Protein AF-A0A943UXT3-F1 (afdb_monomer_lite)

Radius of gyration: 17.66 Å; chains: 1; bounding box: 43×31×55 Å

Structure (mmCIF, N/CA/C/O backbone):
data_AF-A0A943UXT3-F1
#
_entry.id   AF-A0A943UXT3-F1
#
loop_
_atom_site.group_PDB
_atom_site.id
_atom_site.type_symbol
_atom_site.label_atom_id
_atom_site.label_alt_id
_atom_site.label_comp_id
_atom_site.label_asym_id
_atom_site.label_entity_id
_atom_site.label_seq_id
_atom_site.pdbx_PDB_ins_code
_atom_site.Cartn_x
_atom_site.Cartn_y
_atom_site.Cartn_z
_atom_site.occupancy
_atom_site.B_iso_or_equiv
_atom_site.auth_seq_id
_atom_site.auth_comp_id
_atom_site.auth_asym_id
_atom_site.auth_atom_id
_atom_site.pdbx_PDB_model_num
ATOM 1 N N . MET A 1 1 ? 16.304 -12.480 21.869 1.00 49.06 1 MET A N 1
ATOM 2 C CA . MET A 1 1 ? 14.881 -12.102 21.754 1.00 49.06 1 MET A CA 1
ATOM 3 C C . MET A 1 1 ? 14.113 -12.980 22.722 1.00 49.06 1 MET A C 1
ATOM 5 O O . MET A 1 1 ? 14.214 -14.197 22.604 1.00 49.06 1 MET A O 1
ATOM 9 N N . GLU A 1 2 ? 13.481 -12.382 23.731 1.00 49.03 2 GLU A N 1
ATOM 10 C CA . GLU A 1 2 ? 12.631 -13.093 24.695 1.00 49.03 2 GLU A CA 1
ATOM 11 C C . GLU A 1 2 ? 11.504 -13.824 23.959 1.00 49.03 2 GLU A C 1
ATOM 13 O O . GLU A 1 2 ? 10.937 -13.305 22.998 1.00 49.03 2 GLU A O 1
ATOM 18 N N . LYS A 1 3 ? 11.231 -15.064 24.369 1.00 63.72 3 LYS A N 1
ATOM 19 C CA . LYS A 1 3 ? 10.402 -16.022 23.624 1.00 63.72 3 LYS A CA 1
ATOM 20 C C . LYS A 1 3 ? 8.887 -15.829 23.797 1.00 63.72 3 LYS A C 1
ATOM 22 O O . LYS A 1 3 ? 8.143 -16.609 23.217 1.00 63.72 3 LYS A O 1
ATOM 27 N N . ASP A 1 4 ? 8.443 -14.770 24.479 1.00 80.88 4 ASP A N 1
ATOM 28 C CA . ASP A 1 4 ? 7.033 -14.573 24.860 1.00 80.88 4 ASP A CA 1
ATOM 29 C C . ASP A 1 4 ? 6.454 -13.198 24.468 1.00 80.88 4 ASP A C 1
ATOM 31 O O . ASP A 1 4 ? 5.534 -12.688 25.107 1.00 80.88 4 ASP A O 1
ATOM 35 N N . VAL A 1 5 ? 6.957 -12.566 23.402 1.00 86.94 5 VAL A N 1
ATOM 36 C CA . VAL A 1 5 ? 6.321 -11.351 22.863 1.00 86.94 5 VAL A CA 1
ATOM 37 C C . VAL A 1 5 ? 5.221 -11.743 21.879 1.00 86.94 5 VAL A C 1
ATOM 39 O O . VAL A 1 5 ? 5.489 -12.135 20.743 1.00 86.94 5 VAL A O 1
ATOM 42 N N . VAL A 1 6 ? 3.965 -11.613 22.308 1.00 88.50 6 VAL A N 1
ATOM 43 C CA . VAL A 1 6 ? 2.799 -11.761 21.429 1.00 88.50 6 VAL A CA 1
ATOM 44 C C . VAL A 1 6 ? 2.489 -10.437 20.737 1.00 88.50 6 VAL A C 1
ATOM 46 O O . VAL A 1 6 ? 2.411 -9.384 21.368 1.00 88.50 6 VAL A O 1
ATOM 49 N N . VAL A 1 7 ? 2.297 -10.484 19.421 1.00 90.00 7 VAL A N 1
ATOM 50 C CA . VAL A 1 7 ? 1.926 -9.321 18.607 1.00 90.00 7 VAL A CA 1
ATOM 51 C C . VAL A 1 7 ? 0.608 -9.570 17.890 1.00 90.00 7 VAL A C 1
ATOM 53 O O . VAL A 1 7 ? 0.296 -10.689 17.480 1.00 90.00 7 VAL A O 1
ATOM 56 N N . VAL A 1 8 ? -0.180 -8.508 17.732 1.00 92.81 8 VAL A N 1
ATOM 57 C CA . VAL A 1 8 ? -1.444 -8.558 16.994 1.00 92.81 8 VAL A CA 1
ATOM 58 C C . VAL A 1 8 ? -1.166 -8.857 15.520 1.00 92.81 8 VAL A C 1
ATOM 60 O O . VAL A 1 8 ? -0.222 -8.327 14.933 1.00 92.81 8 VAL A O 1
ATOM 63 N N . SER A 1 9 ? -2.002 -9.700 14.903 1.00 94.69 9 SER A N 1
ATOM 64 C CA . SER A 1 9 ? -1.864 -9.999 13.475 1.00 94.69 9 SER A CA 1
ATOM 65 C C . SER A 1 9 ? -1.953 -8.712 12.630 1.00 94.69 9 SER A C 1
ATOM 67 O O . SER A 1 9 ? -2.832 -7.888 12.893 1.00 94.69 9 SER A O 1
ATOM 69 N N . PRO A 1 10 ? -1.135 -8.541 11.570 1.00 95.31 10 PRO A N 1
ATOM 70 C CA . PRO A 1 10 ? -1.121 -7.318 10.752 1.00 95.31 10 PRO A CA 1
ATOM 71 C C . PRO A 1 10 ? -2.497 -6.923 10.202 1.00 95.31 10 PRO A C 1
ATOM 73 O O . PRO A 1 10 ? -2.816 -5.749 10.024 1.00 95.31 10 PRO A O 1
ATOM 76 N N . VAL A 1 11 ? -3.326 -7.930 9.946 1.00 96.25 11 VAL A N 1
ATOM 77 C CA . VAL A 1 11 ? -4.666 -7.779 9.394 1.00 96.25 11 VAL A CA 1
ATOM 78 C C . VAL A 1 11 ? -5.652 -7.222 10.430 1.00 96.25 11 VAL A C 1
ATOM 80 O O . VAL A 1 11 ? -6.440 -6.333 10.104 1.00 96.25 11 VAL A O 1
ATOM 83 N N . LEU A 1 12 ? -5.582 -7.690 11.681 1.00 95.44 12 LEU A N 1
ATOM 84 C CA . LEU A 1 12 ? -6.364 -7.117 12.779 1.00 95.44 12 LEU A CA 1
ATOM 85 C C . LEU A 1 12 ? -5.846 -5.722 13.153 1.00 95.44 12 LEU A C 1
ATOM 87 O O . LEU A 1 12 ? -6.652 -4.811 13.337 1.00 95.44 12 LEU A O 1
ATOM 91 N N . SER A 1 13 ? -4.524 -5.527 13.174 1.00 95.88 13 SER A N 1
ATOM 92 C CA . SER A 1 13 ? -3.906 -4.221 13.432 1.00 95.88 13 SER A CA 1
ATOM 93 C C . SER A 1 13 ? -4.396 -3.159 12.444 1.00 95.88 13 SER A C 1
ATOM 95 O O . SER A 1 13 ? -4.724 -2.050 12.853 1.00 95.88 13 SER A O 1
ATOM 97 N N . PHE A 1 14 ? -4.523 -3.491 11.152 1.00 97.31 14 PHE A N 1
ATOM 98 C CA . PHE A 1 14 ? -5.088 -2.581 10.146 1.00 97.31 14 PHE A CA 1
ATOM 99 C C . PHE A 1 14 ? -6.513 -2.129 10.480 1.00 97.31 14 PHE A C 1
ATOM 101 O O . PHE A 1 14 ? -6.847 -0.951 10.338 1.00 97.31 14 PHE A O 1
ATOM 108 N N . LEU A 1 15 ? -7.356 -3.048 10.953 1.00 96.44 15 LEU A N 1
ATOM 109 C CA . LEU A 1 15 ? -8.720 -2.711 11.340 1.00 96.44 15 LEU A CA 1
ATOM 110 C C . LEU A 1 15 ? -8.758 -1.829 12.595 1.00 96.44 15 LEU A C 1
ATOM 112 O O . LEU A 1 15 ? -9.528 -0.872 12.634 1.00 96.44 15 LEU A O 1
ATOM 116 N N . GLN A 1 16 ? -7.901 -2.105 13.579 1.00 95.44 16 GLN A N 1
ATOM 117 C CA . GLN A 1 16 ? -7.768 -1.276 14.782 1.00 95.44 16 GLN A CA 1
ATOM 118 C C . GLN A 1 16 ? -7.272 0.137 14.439 1.00 95.44 16 GLN A C 1
ATOM 120 O O . GLN A 1 16 ? -7.837 1.123 14.911 1.00 95.44 16 GLN A O 1
ATOM 125 N N . MET A 1 17 ? -6.291 0.260 13.537 1.00 96.50 17 MET A N 1
ATOM 126 C CA . MET A 1 17 ? -5.825 1.556 13.027 1.00 96.50 17 MET A CA 1
ATOM 127 C C . MET A 1 17 ? -6.955 2.355 12.364 1.00 96.50 17 MET A C 1
ATOM 129 O O . MET A 1 17 ? -6.978 3.580 12.455 1.00 96.50 17 MET A O 1
ATOM 133 N N . ALA A 1 18 ? -7.937 1.690 11.748 1.00 96.69 18 ALA A N 1
ATOM 134 C CA . ALA A 1 18 ? -9.062 2.365 11.109 1.00 96.69 18 ALA A CA 1
ATOM 135 C C . ALA A 1 18 ? -9.994 3.105 12.085 1.00 96.69 18 ALA A C 1
ATOM 137 O O . ALA A 1 18 ? -10.743 3.989 11.655 1.00 96.69 18 ALA A O 1
ATOM 138 N N . GLU A 1 19 ? -9.968 2.785 13.380 1.00 94.12 19 GLU A N 1
ATOM 139 C CA . GLU A 1 19 ? -10.707 3.542 14.395 1.00 94.12 19 GLU A CA 1
ATOM 140 C C . GLU A 1 19 ? -10.080 4.931 14.582 1.00 94.12 19 GLU A C 1
ATOM 142 O O . GLU A 1 19 ? -10.769 5.939 14.416 1.00 94.12 19 GLU A O 1
ATOM 147 N N . SER A 1 20 ? -8.761 4.984 14.772 1.00 93.31 20 SER A N 1
ATOM 148 C CA . SER A 1 20 ? -8.045 6.209 15.147 1.00 93.31 20 SER A CA 1
ATOM 149 C C . SER A 1 20 ? -7.515 7.028 13.968 1.00 93.31 20 SER A C 1
ATOM 151 O O . SER A 1 20 ? -7.379 8.243 14.083 1.00 93.31 20 SER A O 1
ATOM 153 N N . PHE A 1 21 ? -7.194 6.403 12.831 1.00 96.00 21 PHE A N 1
ATOM 154 C CA . PHE A 1 21 ? -6.473 7.091 11.755 1.00 96.00 21 PHE A CA 1
ATOM 155 C C . PHE A 1 21 ? -7.420 7.801 10.773 1.00 96.00 21 PHE A C 1
ATOM 157 O O . PHE A 1 21 ? -8.513 7.289 10.480 1.00 96.00 21 PHE A O 1
ATOM 164 N N . PRO A 1 22 ? -7.010 8.957 10.216 1.00 96.00 22 PRO A N 1
ATOM 165 C CA . PRO A 1 22 ? -7.612 9.530 9.015 1.00 96.00 22 PRO A CA 1
ATOM 166 C C . PRO A 1 22 ? -7.548 8.563 7.827 1.00 96.00 22 PRO A C 1
ATOM 168 O O . PRO A 1 22 ? -6.821 7.568 7.846 1.00 96.00 22 PRO A O 1
ATOM 171 N N . LEU A 1 23 ? -8.326 8.836 6.778 1.00 96.44 23 LEU A N 1
ATOM 172 C CA . LEU A 1 23 ? -8.428 7.924 5.637 1.00 96.44 23 LEU A CA 1
ATOM 173 C C . LEU A 1 23 ? -7.088 7.773 4.911 1.00 96.44 23 LEU A C 1
ATOM 175 O O . LEU A 1 23 ? -6.660 6.655 4.651 1.00 96.44 23 LEU A O 1
ATOM 179 N N . GLU A 1 24 ? -6.449 8.886 4.586 1.00 95.12 24 GLU A N 1
ATOM 180 C CA . GLU A 1 24 ? -5.176 8.972 3.879 1.00 95.12 24 GLU A CA 1
ATOM 181 C C . GLU A 1 24 ? -4.059 8.253 4.642 1.00 95.12 24 GLU A C 1
ATOM 183 O O . GLU A 1 24 ? -3.374 7.403 4.076 1.00 95.12 24 GLU A O 1
ATOM 188 N N . THR A 1 25 ? -3.955 8.482 5.952 1.00 96.06 25 THR A N 1
ATOM 189 C CA . THR A 1 25 ? -2.988 7.795 6.818 1.00 96.06 25 THR A CA 1
ATOM 190 C C . THR A 1 25 ? -3.262 6.295 6.881 1.00 96.06 25 THR A C 1
ATOM 192 O O . THR A 1 25 ? -2.331 5.495 6.830 1.00 96.06 25 THR A O 1
ATOM 195 N N . LEU A 1 26 ? -4.535 5.887 6.938 1.00 97.94 26 LEU A N 1
ATOM 196 C CA . LEU A 1 26 ? -4.914 4.475 6.915 1.00 97.94 26 LEU A CA 1
ATOM 197 C C . LEU A 1 26 ? -4.565 3.807 5.577 1.00 97.94 26 LEU A C 1
ATOM 199 O O . LEU A 1 26 ? -4.146 2.652 5.559 1.00 97.94 26 LEU A O 1
ATOM 203 N N . VAL A 1 27 ? -4.719 4.519 4.458 1.00 97.81 27 VAL A N 1
ATOM 204 C CA . VAL A 1 27 ? -4.313 4.027 3.135 1.00 97.81 27 VAL A CA 1
ATOM 205 C C . VAL A 1 27 ? -2.800 3.832 3.080 1.00 97.81 27 VAL A C 1
ATOM 207 O O . VAL A 1 27 ? -2.359 2.760 2.675 1.00 97.81 27 VAL A O 1
ATOM 210 N N . VAL A 1 28 ? -2.016 4.814 3.536 1.00 96.94 28 VAL A N 1
ATOM 211 C CA . VAL A 1 28 ? -0.547 4.711 3.592 1.00 96.94 28 VAL A CA 1
ATOM 212 C C . VAL A 1 28 ? -0.109 3.555 4.494 1.00 96.94 28 VAL A C 1
ATOM 214 O O . VAL A 1 28 ? 0.729 2.759 4.083 1.00 96.94 28 VAL A O 1
ATOM 217 N N . ALA A 1 29 ? -0.730 3.382 5.664 1.00 96.88 29 ALA A N 1
ATOM 218 C CA . ALA A 1 29 ? -0.458 2.239 6.535 1.00 96.88 29 ALA A CA 1
ATOM 219 C C . ALA A 1 29 ? -0.772 0.902 5.838 1.00 96.88 29 ALA A C 1
ATOM 221 O O . ALA A 1 29 ? -0.001 -0.049 5.933 1.00 96.88 29 ALA A O 1
ATOM 222 N N . GLY A 1 30 ? -1.877 0.826 5.089 1.00 97.56 30 GLY A N 1
ATOM 223 C CA . GLY A 1 30 ? -2.204 -0.345 4.273 1.00 97.56 30 GLY A CA 1
ATOM 224 C C . GLY A 1 30 ? -1.156 -0.628 3.193 1.00 97.56 30 GLY A C 1
ATOM 225 O O . GLY A 1 30 ? -0.745 -1.775 3.038 1.00 97.56 30 GLY A O 1
ATOM 226 N N . MET A 1 31 ? -0.687 0.410 2.494 1.00 97.88 31 MET A N 1
ATOM 227 C CA . MET A 1 31 ? 0.388 0.311 1.499 1.00 97.88 31 MET A CA 1
ATOM 228 C C . MET A 1 31 ? 1.694 -0.177 2.127 1.00 97.88 31 MET A C 1
ATOM 230 O O . MET A 1 31 ? 2.355 -1.03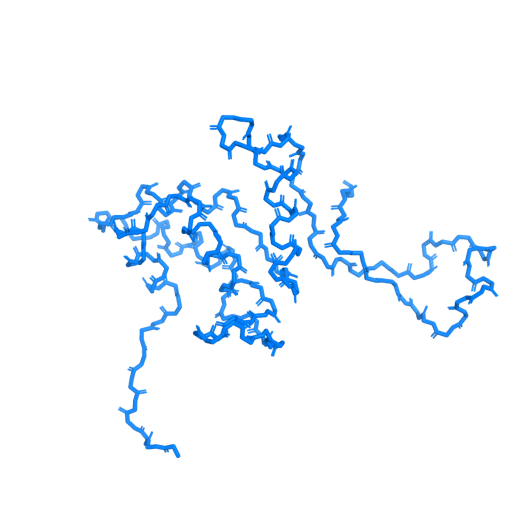3 1.556 1.00 97.88 31 MET A O 1
ATOM 234 N N . GLU A 1 32 ? 2.049 0.310 3.317 1.00 96.62 32 GLU A N 1
ATOM 235 C CA . GLU A 1 32 ? 3.253 -0.132 4.020 1.00 96.62 32 GLU A CA 1
ATOM 236 C C . GLU A 1 32 ? 3.136 -1.599 4.463 1.00 96.62 32 GLU A C 1
ATOM 238 O O . GLU A 1 32 ? 4.071 -2.375 4.269 1.00 96.62 32 GLU A O 1
ATOM 243 N N . LEU A 1 33 ? 1.987 -2.021 5.010 1.00 97.12 33 LEU A N 1
ATOM 244 C CA . LEU A 1 33 ? 1.733 -3.416 5.414 1.00 97.12 33 LEU A CA 1
ATOM 245 C C . LEU A 1 33 ? 1.785 -4.404 4.234 1.00 97.12 33 LEU A C 1
ATOM 247 O O . LEU A 1 33 ? 2.207 -5.551 4.416 1.00 97.12 33 LEU A O 1
ATOM 251 N N . CYS A 1 34 ? 1.330 -3.969 3.058 1.00 97.81 34 CYS A N 1
ATOM 252 C CA . CYS A 1 34 ? 1.302 -4.743 1.812 1.00 97.81 34 CYS A CA 1
ATOM 253 C C . CYS A 1 34 ? 2.545 -4.539 0.930 1.00 97.81 34 CYS A C 1
ATOM 255 O O . CYS A 1 34 ? 2.711 -5.220 -0.083 1.00 97.81 34 CYS A O 1
ATOM 257 N N . GLY A 1 35 ? 3.405 -3.595 1.301 1.00 96.69 35 GLY A N 1
ATOM 258 C CA . GLY A 1 35 ? 4.601 -3.209 0.573 1.00 96.69 35 GLY A CA 1
ATOM 259 C C . GLY A 1 35 ? 5.850 -3.935 1.057 1.00 96.69 35 GLY A C 1
ATOM 260 O O . GLY A 1 35 ? 5.844 -4.707 2.016 1.00 96.69 35 GLY A O 1
ATOM 261 N N . ARG A 1 36 ? 6.956 -3.662 0.375 1.00 97.06 36 ARG A N 1
ATOM 262 C CA . ARG A 1 36 ? 8.275 -4.261 0.601 1.00 97.06 36 ARG A CA 1
ATOM 263 C C . ARG A 1 36 ? 9.227 -3.329 1.350 1.00 97.06 36 ARG A C 1
ATOM 265 O O . ARG A 1 36 ? 10.438 -3.515 1.301 1.00 97.06 36 ARG A O 1
ATOM 272 N N . TYR A 1 37 ? 8.687 -2.331 2.043 1.00 96.62 37 TYR A N 1
ATOM 273 C CA . TYR A 1 37 ? 9.453 -1.408 2.872 1.00 96.62 37 TYR A CA 1
ATOM 274 C C . TYR A 1 37 ? 8.831 -1.250 4.260 1.00 96.62 37 TYR A C 1
ATOM 276 O O . TYR A 1 37 ? 7.661 -1.580 4.479 1.00 96.62 37 TYR A O 1
ATOM 284 N N . ALA A 1 38 ? 9.637 -0.764 5.197 1.00 94.44 38 ALA A N 1
ATOM 285 C CA . ALA A 1 38 ? 9.211 -0.272 6.499 1.00 94.44 38 ALA A CA 1
ATOM 286 C C . ALA A 1 38 ? 9.901 1.057 6.797 1.00 94.44 38 ALA A C 1
ATOM 288 O O . ALA A 1 38 ? 11.063 1.252 6.418 1.00 94.44 38 ALA A O 1
ATOM 289 N N . VAL A 1 39 ? 9.190 1.939 7.495 1.00 93.69 39 VAL A N 1
ATOM 290 C CA . VAL A 1 39 ? 9.729 3.213 7.983 1.00 93.69 39 VAL A CA 1
ATOM 291 C C . VAL A 1 39 ? 9.867 3.138 9.502 1.00 93.69 39 VAL A C 1
ATOM 293 O O . VAL A 1 39 ? 8.900 2.863 10.212 1.00 93.69 39 VAL A O 1
ATOM 296 N N . SER A 1 40 ? 11.080 3.348 10.015 1.00 92.62 40 SER A N 1
ATOM 297 C CA . SER A 1 40 ? 11.319 3.419 11.458 1.00 92.62 40 SER A CA 1
ATOM 298 C C . SER A 1 40 ? 10.743 4.710 12.042 1.00 92.62 40 SER A C 1
ATOM 300 O O . SER A 1 40 ? 10.443 5.666 11.325 1.00 92.62 40 SER A O 1
ATOM 302 N N . ARG A 1 41 ? 10.625 4.776 13.371 1.00 89.06 41 ARG A N 1
ATOM 303 C CA . ARG A 1 41 ? 10.153 5.988 14.055 1.00 89.06 41 ARG A CA 1
ATOM 304 C C . ARG A 1 41 ? 11.078 7.190 13.816 1.00 89.06 41 ARG A C 1
ATOM 306 O O . ARG A 1 41 ? 10.617 8.325 13.809 1.00 89.06 41 ARG A O 1
ATOM 313 N N . GLU A 1 42 ? 12.359 6.925 13.593 1.00 93.12 42 GLU A N 1
ATOM 314 C CA . GLU A 1 42 ? 13.411 7.895 13.276 1.00 93.12 42 GLU A CA 1
ATOM 315 C C . GLU A 1 42 ? 13.439 8.261 11.780 1.00 93.12 42 GLU A C 1
ATOM 317 O O . GLU A 1 42 ? 14.275 9.054 11.355 1.00 93.12 42 GLU A O 1
ATOM 322 N N . GLY A 1 43 ? 12.540 7.687 10.970 1.00 90.12 43 GLY A N 1
ATOM 323 C CA . GLY A 1 43 ? 12.450 7.929 9.531 1.00 90.12 43 GLY A CA 1
ATOM 324 C C . GLY A 1 43 ? 13.390 7.068 8.685 1.00 90.12 43 GLY A C 1
ATOM 325 O O . GLY A 1 43 ? 13.486 7.290 7.478 1.00 90.12 43 GLY A O 1
ATOM 326 N N . ALA A 1 44 ? 14.072 6.078 9.271 1.00 93.50 44 ALA A N 1
ATOM 327 C CA . ALA A 1 44 ? 14.933 5.181 8.509 1.00 93.50 44 ALA A CA 1
ATOM 328 C C . ALA A 1 44 ? 14.088 4.240 7.641 1.00 93.50 44 ALA A C 1
ATOM 330 O O . ALA A 1 44 ? 13.173 3.575 8.130 1.00 93.50 44 ALA A O 1
ATOM 331 N N . ILE A 1 45 ? 14.408 4.165 6.350 1.00 95.81 45 ILE A N 1
ATOM 332 C CA . ILE A 1 45 ? 13.715 3.298 5.395 1.00 95.81 45 ILE A CA 1
ATOM 333 C C . ILE A 1 45 ? 14.506 2.002 5.259 1.00 95.81 45 ILE A C 1
ATOM 335 O O . ILE A 1 45 ? 15.710 2.019 5.008 1.00 95.81 45 ILE A O 1
ATOM 339 N N . SER A 1 46 ? 13.822 0.871 5.402 1.00 95.00 46 SER A N 1
ATOM 340 C CA . SER A 1 46 ? 14.412 -0.456 5.226 1.00 95.00 46 SER A CA 1
ATOM 341 C C . SER A 1 46 ? 13.557 -1.314 4.304 1.00 95.00 46 SER A C 1
ATOM 343 O O . SER A 1 46 ? 12.333 -1.183 4.274 1.00 95.00 46 SER A O 1
ATOM 345 N N . SER A 1 47 ? 14.208 -2.197 3.548 1.00 95.12 47 SER A N 1
ATOM 346 C CA . SER A 1 47 ? 13.520 -3.210 2.746 1.00 95.12 47 SER A CA 1
ATOM 347 C C . SER A 1 47 ? 13.042 -4.355 3.640 1.00 95.12 47 SER A C 1
ATOM 349 O O . SER A 1 47 ? 13.749 -4.771 4.560 1.00 95.12 47 SER A O 1
ATOM 351 N N . ARG A 1 48 ? 11.844 -4.880 3.372 1.00 94.06 48 ARG A N 1
ATOM 352 C CA . ARG A 1 48 ? 11.267 -6.027 4.084 1.00 94.06 48 ARG A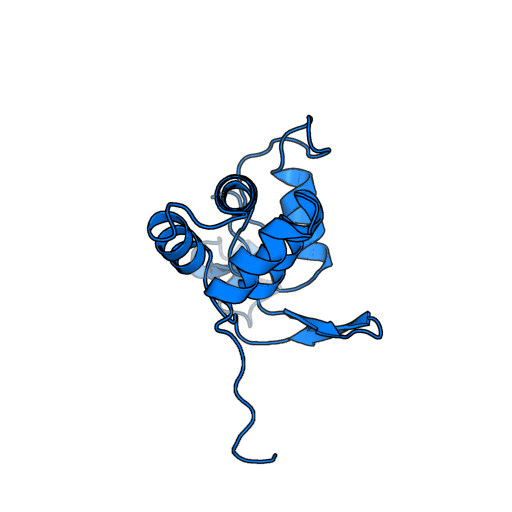 CA 1
ATOM 353 C C . ARG A 1 48 ? 10.353 -6.857 3.191 1.00 94.06 48 ARG A C 1
ATOM 355 O O . ARG A 1 48 ? 9.887 -6.406 2.150 1.00 94.06 48 ARG A O 1
ATOM 362 N N . CYS A 1 49 ? 10.007 -8.053 3.649 1.00 95.38 49 CYS A N 1
ATOM 363 C CA . CYS A 1 49 ? 8.887 -8.790 3.073 1.00 95.38 49 CYS A CA 1
ATOM 364 C C . CYS A 1 49 ? 7.542 -8.150 3.478 1.00 95.38 49 CYS A C 1
ATOM 366 O O . CYS A 1 49 ? 7.420 -7.695 4.622 1.00 95.38 49 CYS A O 1
ATOM 368 N N . PRO A 1 50 ? 6.521 -8.166 2.599 1.00 96.75 50 PRO A N 1
ATOM 369 C CA . PRO A 1 50 ? 5.173 -7.737 2.955 1.00 96.75 50 PRO A CA 1
ATOM 370 C C . PRO A 1 50 ? 4.632 -8.522 4.149 1.00 96.75 50 PRO A C 1
ATOM 372 O O . PRO A 1 50 ? 4.718 -9.752 4.188 1.00 96.75 50 PRO A O 1
ATOM 375 N N . LEU A 1 51 ? 4.041 -7.819 5.116 1.00 96.56 51 LEU A N 1
ATOM 376 C CA . LEU A 1 51 ? 3.423 -8.453 6.286 1.00 96.56 51 LEU A CA 1
ATOM 377 C C . LEU A 1 51 ? 2.082 -9.107 5.937 1.00 96.56 51 LEU A C 1
ATOM 379 O O . LEU A 1 51 ? 1.633 -10.044 6.599 1.00 96.56 51 LEU A O 1
ATOM 383 N N . THR A 1 52 ? 1.413 -8.593 4.909 1.00 97.38 52 THR A N 1
ATOM 384 C CA . THR A 1 52 ? 0.145 -9.111 4.400 1.00 97.38 52 THR A CA 1
ATOM 385 C C . THR A 1 52 ? -0.019 -8.740 2.925 1.00 97.38 52 THR A C 1
ATOM 387 O O . THR A 1 52 ? 0.901 -8.219 2.307 1.00 97.38 52 THR A O 1
ATOM 390 N N . SER A 1 53 ? -1.189 -9.017 2.357 1.00 97.81 53 SER A N 1
ATOM 391 C CA . SER A 1 53 ? -1.586 -8.565 1.025 1.00 97.81 53 SER A CA 1
ATOM 392 C C . SER A 1 53 ? -2.910 -7.809 1.088 1.00 97.81 53 SER A C 1
ATOM 394 O O . SER A 1 53 ? -3.742 -8.044 1.978 1.00 97.81 53 SER A O 1
ATOM 396 N N . ALA A 1 54 ? -3.157 -6.950 0.105 1.00 97.50 54 ALA A N 1
ATOM 397 C CA . ALA A 1 54 ? -4.398 -6.204 -0.024 1.00 97.50 54 ALA A CA 1
ATOM 398 C C . ALA A 1 54 ? -5.593 -7.162 -0.147 1.00 97.50 54 ALA A C 1
ATOM 400 O O . ALA A 1 54 ? -6.667 -6.902 0.397 1.00 97.50 54 ALA A O 1
ATOM 401 N N . SER A 1 55 ? -5.405 -8.318 -0.796 1.00 97.75 55 SER A N 1
ATOM 402 C CA . SER A 1 55 ? -6.411 -9.387 -0.865 1.00 97.75 55 SER A CA 1
ATOM 403 C C . SER A 1 55 ? -6.747 -9.987 0.507 1.00 97.75 55 SER A C 1
ATOM 405 O O . SER A 1 55 ? -7.929 -10.148 0.823 1.00 97.75 55 SER A O 1
ATOM 407 N N . ARG A 1 56 ? -5.750 -10.257 1.364 1.00 97.81 56 ARG A N 1
ATOM 408 C CA . ARG A 1 56 ? -5.979 -10.748 2.737 1.00 97.81 56 ARG A CA 1
ATOM 409 C C . ARG A 1 56 ? -6.661 -9.702 3.610 1.00 97.81 56 ARG A C 1
ATOM 411 O O . ARG A 1 56 ? -7.593 -10.051 4.333 1.00 97.81 56 ARG A O 1
ATOM 418 N N . LEU A 1 57 ? -6.253 -8.434 3.508 1.00 97.81 57 LEU A N 1
ATOM 419 C CA . LEU A 1 57 ? -6.915 -7.336 4.218 1.00 97.81 57 LEU A CA 1
ATOM 420 C C . LEU A 1 57 ? -8.391 -7.220 3.815 1.00 97.81 57 LEU A C 1
ATOM 422 O O . LEU A 1 57 ? -9.261 -7.169 4.683 1.00 97.81 57 LEU A O 1
ATOM 426 N N . ARG A 1 58 ? -8.693 -7.246 2.508 1.00 97.81 58 ARG A N 1
ATOM 427 C CA . ARG A 1 58 ? -10.077 -7.222 1.997 1.00 97.81 58 ARG A CA 1
ATOM 428 C C . ARG A 1 58 ? -10.898 -8.395 2.510 1.00 97.81 58 ARG A C 1
ATOM 430 O O . ARG A 1 58 ? -12.019 -8.178 2.960 1.00 97.81 58 ARG A O 1
ATOM 437 N N . ARG A 1 59 ? -10.340 -9.609 2.488 1.00 97.56 59 ARG A N 1
ATOM 438 C CA . ARG A 1 59 ? -11.023 -10.809 2.989 1.00 97.56 59 ARG A CA 1
ATOM 439 C C . ARG A 1 59 ? -11.389 -10.669 4.465 1.00 97.56 59 ARG A C 1
ATOM 441 O O . ARG A 1 59 ? -12.545 -10.867 4.821 1.00 97.56 59 ARG A O 1
ATOM 448 N N . PHE A 1 60 ? -10.435 -10.285 5.308 1.00 97.19 60 PHE A N 1
ATOM 449 C CA . PHE A 1 60 ? -10.679 -10.154 6.743 1.00 97.19 60 PHE A CA 1
ATOM 450 C C . PHE A 1 60 ? -11.659 -9.031 7.076 1.00 97.19 60 PHE A C 1
ATOM 452 O O . PHE A 1 60 ? -12.600 -9.242 7.831 1.00 97.19 60 PHE A O 1
ATOM 459 N N . VAL A 1 61 ? -11.502 -7.851 6.470 1.00 96.75 61 VAL A N 1
ATOM 460 C CA . VAL A 1 61 ? -12.433 -6.727 6.673 1.00 96.75 61 VAL A CA 1
ATOM 461 C C . VAL A 1 61 ? -13.836 -7.042 6.123 1.00 96.75 61 VAL A C 1
ATOM 463 O O . VAL A 1 61 ? -14.835 -6.493 6.594 1.00 96.75 61 VAL A O 1
ATOM 466 N N . GLY A 1 62 ? -13.936 -7.937 5.137 1.00 96.12 62 GLY A N 1
ATOM 467 C CA . GLY A 1 62 ? -15.205 -8.506 4.684 1.00 96.12 62 GLY A CA 1
ATOM 468 C C . GLY A 1 62 ? -15.896 -9.337 5.767 1.00 96.12 62 GLY A C 1
ATOM 469 O O . GLY A 1 62 ? -17.099 -9.204 5.940 1.00 96.12 62 GLY A O 1
ATOM 470 N N . GLN A 1 63 ? -15.131 -10.120 6.530 1.00 96.00 63 GLN A N 1
ATOM 471 C CA . GLN A 1 63 ? -15.627 -11.002 7.597 1.00 96.00 63 GLN A CA 1
ATOM 472 C C . GLN A 1 63 ? -15.839 -10.290 8.944 1.00 96.00 63 GLN A C 1
ATOM 474 O O . GLN A 1 63 ? -16.579 -10.779 9.789 1.00 96.00 63 GLN A O 1
ATOM 479 N N . ALA A 1 64 ? -15.206 -9.137 9.151 1.00 93.12 64 ALA A N 1
ATOM 480 C CA . ALA A 1 64 ? -15.216 -8.381 10.403 1.00 93.12 64 ALA A CA 1
ATOM 481 C C . ALA A 1 64 ? -16.493 -7.538 10.622 1.00 93.12 64 ALA A C 1
ATOM 483 O O . ALA A 1 64 ? -16.419 -6.415 11.122 1.00 93.12 64 ALA A O 1
ATOM 484 N N . GLU A 1 65 ? -17.667 -8.013 10.206 1.00 89.00 65 GLU A N 1
ATOM 485 C CA . GLU A 1 65 ? -18.910 -7.240 10.330 1.00 89.00 65 GLU A CA 1
ATOM 486 C C . GLU A 1 65 ? -19.234 -6.893 11.791 1.00 89.00 65 GLU A C 1
ATOM 488 O O . GLU A 1 65 ? -18.999 -7.676 12.704 1.00 89.00 65 GLU A O 1
ATOM 493 N N . GLY A 1 66 ? -19.729 -5.675 12.027 1.00 88.19 66 GLY A N 1
ATOM 494 C CA . GLY A 1 66 ? -20.024 -5.172 13.376 1.00 88.19 66 GLY A CA 1
ATOM 495 C C . GLY A 1 66 ? -18.822 -4.608 14.146 1.00 88.19 66 GLY A C 1
ATOM 496 O O . GLY A 1 66 ? -19.021 -3.910 15.139 1.00 88.19 66 GLY A O 1
ATOM 497 N N . MET A 1 67 ? -17.584 -4.813 13.681 1.00 93.00 67 MET A N 1
ATOM 498 C CA . MET A 1 67 ? -16.413 -4.197 14.311 1.00 93.00 67 MET A CA 1
ATOM 499 C C . MET A 1 67 ? -16.329 -2.689 14.021 1.00 93.00 67 MET A C 1
ATOM 501 O O . MET A 1 67 ? -16.741 -2.185 12.968 1.00 93.00 67 MET A O 1
ATOM 505 N N . ARG A 1 68 ? -15.754 -1.940 14.965 1.00 93.12 68 ARG A N 1
ATOM 506 C CA . ARG A 1 68 ? -15.473 -0.512 14.777 1.00 93.12 68 ARG A CA 1
ATOM 507 C C . ARG A 1 68 ? -14.426 -0.318 13.679 1.00 93.12 68 ARG A C 1
ATOM 509 O O . ARG A 1 68 ? -13.598 -1.184 13.424 1.00 93.12 68 ARG A O 1
ATOM 516 N N . GLY A 1 69 ? -14.508 0.800 12.961 1.00 94.06 69 GLY A N 1
ATOM 517 C CA . GLY A 1 69 ? -13.564 1.121 11.883 1.00 94.06 69 GLY A CA 1
ATOM 518 C C . GLY A 1 69 ? -13.799 0.395 10.549 1.00 94.06 69 GLY A C 1
ATOM 519 O O . GLY A 1 69 ? -13.279 0.852 9.532 1.00 94.06 69 GLY A O 1
ATOM 520 N N . VAL A 1 70 ? -14.649 -0.641 10.479 1.00 96.75 70 VAL A N 1
ATOM 521 C CA . VAL A 1 70 ? -14.864 -1.464 9.262 1.00 96.75 70 VAL A CA 1
ATOM 522 C C . VAL A 1 70 ? -15.248 -0.634 8.040 1.00 96.75 70 VAL A C 1
ATOM 524 O O . VAL A 1 70 ? -14.694 -0.827 6.960 1.00 96.75 70 VAL A O 1
ATOM 527 N N . LYS A 1 71 ? -16.160 0.335 8.184 1.00 96.44 71 LYS A N 1
ATOM 52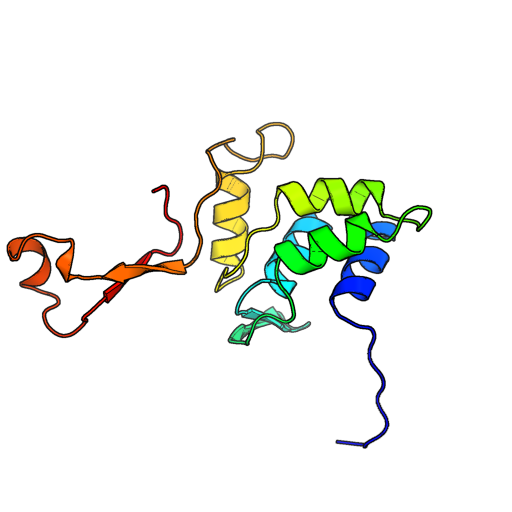8 C CA . LYS A 1 71 ? -16.568 1.206 7.065 1.00 96.44 71 LYS A CA 1
ATOM 529 C C . LYS A 1 71 ? -15.386 2.018 6.515 1.00 96.44 71 LYS A C 1
ATOM 531 O O . LYS A 1 71 ? -15.238 2.138 5.298 1.00 96.44 71 LYS A O 1
ATOM 536 N N . LYS A 1 72 ? -14.525 2.541 7.398 1.00 97.38 72 LYS A N 1
ATOM 537 C CA . LYS A 1 72 ? -13.324 3.302 7.019 1.00 97.38 72 LYS A CA 1
ATOM 538 C C . LYS A 1 72 ? -12.262 2.381 6.413 1.00 97.38 72 LYS A C 1
ATOM 540 O O . LYS A 1 72 ? -11.732 2.704 5.357 1.00 97.38 72 LYS A O 1
ATOM 545 N N . ALA A 1 73 ? -12.045 1.203 6.998 1.00 97.69 73 ALA A N 1
ATOM 546 C CA . ALA A 1 73 ? -11.148 0.177 6.472 1.00 97.69 73 ALA A CA 1
ATOM 547 C C . ALA A 1 73 ? -11.550 -0.263 5.055 1.00 97.69 73 ALA A C 1
ATOM 549 O O . ALA A 1 73 ? -10.725 -0.240 4.146 1.00 97.69 73 ALA A O 1
ATOM 550 N N . ARG A 1 74 ? -12.837 -0.561 4.816 1.00 97.69 74 ARG A N 1
ATOM 551 C CA . ARG A 1 74 ? -13.365 -0.881 3.474 1.00 97.69 74 ARG A CA 1
ATOM 552 C C . ARG A 1 74 ? -13.124 0.257 2.484 1.00 97.69 74 ARG A C 1
ATOM 554 O O . ARG A 1 74 ? -12.769 0.007 1.335 1.00 97.69 74 ARG A O 1
ATOM 561 N N . ARG A 1 75 ? -13.296 1.510 2.922 1.00 97.19 75 ARG A N 1
ATOM 562 C CA . ARG A 1 75 ? -13.017 2.696 2.102 1.00 97.19 75 ARG A CA 1
ATOM 563 C C . ARG A 1 75 ? -11.529 2.828 1.768 1.00 97.19 75 ARG A C 1
ATOM 565 O O . ARG A 1 75 ? -11.221 3.069 0.605 1.00 97.19 75 ARG A O 1
ATOM 572 N N . ALA A 1 76 ? -10.639 2.637 2.739 1.00 97.81 76 ALA A N 1
ATOM 573 C CA . ALA A 1 76 ? -9.191 2.697 2.544 1.00 97.81 76 ALA A CA 1
ATOM 574 C C . ALA A 1 76 ? -8.679 1.580 1.627 1.00 97.81 76 ALA A C 1
ATOM 576 O O . ALA A 1 76 ? -7.890 1.840 0.727 1.00 97.81 76 ALA A O 1
ATOM 577 N N . LEU A 1 77 ? -9.198 0.357 1.764 1.00 97.69 77 LEU A N 1
ATOM 578 C CA . LEU A 1 77 ? -8.790 -0.804 0.958 1.00 97.69 77 LEU A CA 1
ATOM 579 C C . LEU A 1 77 ? -9.104 -0.697 -0.535 1.00 97.69 77 LEU A C 1
ATOM 581 O O . LEU A 1 77 ? -8.632 -1.518 -1.331 1.00 97.69 77 LEU A O 1
ATOM 585 N N . ARG A 1 78 ? -9.881 0.316 -0.929 1.00 96.31 78 ARG A N 1
ATOM 586 C CA . ARG A 1 78 ? -10.008 0.694 -2.334 1.00 96.31 78 ARG A CA 1
ATOM 587 C C . ARG A 1 78 ? -8.713 1.294 -2.867 1.00 96.31 78 ARG A C 1
ATOM 589 O O . ARG A 1 78 ? -8.450 1.139 -4.038 1.00 96.31 78 ARG A O 1
ATOM 596 N N . PHE A 1 79 ? -7.904 1.956 -2.060 1.00 96.81 79 PHE A N 1
ATOM 597 C CA . PHE A 1 79 ? -6.694 2.636 -2.529 1.00 96.81 79 PHE A CA 1
ATOM 598 C C . PHE A 1 79 ? -5.413 1.847 -2.237 1.00 96.81 79 PHE A C 1
ATOM 600 O O . PHE A 1 79 ? -4.385 2.132 -2.832 1.00 96.81 79 PHE A O 1
ATOM 607 N N . VAL A 1 80 ? -5.484 0.832 -1.370 1.00 97.69 80 VAL A N 1
ATOM 608 C CA . VAL A 1 80 ? -4.342 -0.037 -1.057 1.00 97.69 80 VAL A CA 1
ATOM 609 C C . VAL A 1 80 ? -3.999 -0.945 -2.242 1.00 97.69 80 VAL A C 1
ATOM 611 O O . VAL A 1 80 ? -4.850 -1.686 -2.752 1.00 97.69 80 VAL A O 1
ATOM 614 N N . MET A 1 81 ? -2.731 -0.893 -2.628 1.00 96.88 81 MET A N 1
ATOM 615 C CA . MET A 1 81 ? -2.067 -1.697 -3.648 1.00 96.88 81 MET A CA 1
ATOM 616 C C . MET A 1 81 ? -0.964 -2.527 -2.980 1.00 96.88 81 MET A C 1
ATOM 618 O O . MET A 1 81 ? -0.469 -2.174 -1.910 1.00 96.88 81 MET A O 1
ATOM 622 N N . ASP A 1 82 ? -0.621 -3.654 -3.592 1.00 97.38 82 ASP A N 1
ATOM 623 C CA . ASP A 1 82 ? 0.463 -4.515 -3.123 1.00 97.38 82 ASP A CA 1
ATOM 624 C C . ASP A 1 82 ? 1.808 -4.043 -3.693 1.00 97.38 82 ASP A C 1
ATOM 626 O O . ASP A 1 82 ? 1.847 -3.324 -4.690 1.00 97.38 82 ASP A O 1
ATOM 630 N N . ASP A 1 83 ? 2.908 -4.481 -3.080 1.00 96.75 83 ASP A N 1
ATOM 631 C CA . ASP A 1 83 ? 4.251 -4.459 -3.672 1.00 96.75 83 ASP A CA 1
ATOM 632 C C . ASP A 1 83 ? 4.928 -3.100 -3.900 1.00 96.75 83 ASP A C 1
ATOM 634 O O . ASP A 1 83 ? 5.958 -3.054 -4.566 1.00 96.75 83 ASP A O 1
ATOM 638 N N . SER A 1 84 ? 4.460 -2.012 -3.288 1.00 97.06 84 SER A N 1
ATOM 639 C CA . SER A 1 84 ? 5.252 -0.771 -3.207 1.00 97.06 84 SER A CA 1
ATOM 640 C C . SER A 1 84 ? 6.589 -1.025 -2.493 1.00 97.06 84 SER A C 1
ATOM 642 O O . SER A 1 84 ? 6.595 -1.608 -1.407 1.00 97.06 84 SER A O 1
ATOM 644 N N . ALA A 1 85 ? 7.716 -0.620 -3.075 1.00 96.12 85 ALA A N 1
ATOM 645 C CA . ALA A 1 85 ? 9.062 -0.873 -2.555 1.00 96.12 85 ALA A CA 1
ATOM 646 C C . ALA A 1 85 ? 9.669 0.329 -1.817 1.00 96.12 85 ALA A C 1
ATOM 648 O O . ALA A 1 85 ? 10.714 0.187 -1.181 1.00 96.12 85 ALA A O 1
ATOM 649 N N . SER A 1 86 ? 9.002 1.485 -1.826 1.00 96.00 86 SER A N 1
ATOM 650 C CA . SER A 1 86 ? 9.445 2.671 -1.094 1.00 96.00 86 SER A CA 1
ATOM 651 C C . SER A 1 86 ? 8.284 3.590 -0.681 1.00 96.00 86 SER A C 1
ATOM 653 O O . SER A 1 86 ? 7.212 3.577 -1.295 1.00 96.00 86 SER A O 1
ATOM 655 N N . PRO A 1 87 ? 8.479 4.461 0.329 1.00 95.88 87 PRO A N 1
ATOM 656 C CA . PRO A 1 87 ? 7.487 5.481 0.678 1.00 95.88 87 PRO A CA 1
ATOM 657 C C . PRO A 1 87 ? 7.161 6.430 -0.485 1.00 95.88 87 PRO A C 1
ATOM 659 O O . PRO A 1 87 ? 6.023 6.888 -0.617 1.00 95.88 87 PRO A O 1
ATOM 662 N N . MET A 1 88 ? 8.148 6.717 -1.339 1.00 96.25 88 MET A N 1
ATOM 663 C CA . MET A 1 88 ? 7.982 7.608 -2.490 1.00 96.25 88 MET A CA 1
ATOM 664 C C . MET A 1 88 ? 7.126 6.964 -3.580 1.00 96.25 88 MET A C 1
ATOM 666 O O . MET A 1 88 ? 6.226 7.620 -4.099 1.00 96.25 88 MET A O 1
ATOM 670 N N . GLU A 1 89 ? 7.315 5.673 -3.861 1.00 96.75 89 GLU A N 1
ATOM 671 C CA . GLU A 1 89 ? 6.435 4.908 -4.754 1.00 96.75 89 GLU A CA 1
ATOM 672 C C . GLU A 1 89 ? 4.995 4.872 -4.250 1.00 96.75 89 GLU A C 1
ATOM 674 O O . GLU A 1 89 ? 4.068 5.122 -5.018 1.00 96.75 89 GLU A O 1
ATOM 679 N N . THR A 1 90 ? 4.797 4.626 -2.949 1.00 97.50 90 THR A N 1
ATOM 680 C CA . THR A 1 90 ? 3.468 4.692 -2.326 1.00 97.50 90 THR A CA 1
ATOM 681 C C . THR A 1 90 ? 2.837 6.061 -2.551 1.00 97.50 90 THR A C 1
ATOM 683 O O . THR A 1 90 ? 1.691 6.153 -2.991 1.00 97.50 90 THR A O 1
ATOM 686 N N . SER A 1 91 ? 3.589 7.127 -2.280 1.00 96.81 91 SER A N 1
ATOM 687 C CA . SER A 1 91 ? 3.103 8.501 -2.409 1.00 96.81 91 SER A CA 1
ATOM 688 C C . SER A 1 91 ? 2.734 8.828 -3.856 1.00 96.81 91 SER A C 1
ATOM 690 O O . SER A 1 91 ? 1.657 9.367 -4.109 1.00 96.81 91 SER A O 1
ATOM 692 N N . LEU A 1 92 ? 3.580 8.437 -4.812 1.00 97.38 92 LEU A N 1
ATOM 693 C CA . LEU A 1 92 ? 3.353 8.646 -6.239 1.00 97.38 92 LEU A CA 1
ATOM 694 C C . LEU A 1 92 ? 2.143 7.853 -6.747 1.00 97.38 92 LEU A C 1
ATOM 696 O O . LEU A 1 92 ? 1.286 8.406 -7.434 1.00 97.38 92 LEU A O 1
ATOM 700 N N . ALA A 1 93 ? 2.026 6.578 -6.375 1.00 97.19 93 ALA A N 1
ATOM 701 C CA . ALA A 1 93 ? 0.916 5.729 -6.795 1.00 97.19 93 ALA A CA 1
ATOM 702 C C . ALA A 1 93 ? -0.426 6.253 -6.274 1.00 97.19 93 ALA A C 1
ATOM 704 O O . ALA A 1 93 ? -1.419 6.275 -7.008 1.00 97.19 93 ALA A O 1
ATOM 705 N N . LEU A 1 94 ? -0.459 6.719 -5.023 1.00 97.19 94 LEU A N 1
ATOM 706 C CA . LEU A 1 94 ? -1.643 7.335 -4.432 1.00 97.19 94 LEU A CA 1
ATOM 707 C C . LEU A 1 94 ? -1.967 8.678 -5.088 1.00 97.19 94 LEU A C 1
ATOM 709 O O . LEU A 1 94 ? -3.121 8.899 -5.448 1.00 97.19 94 LEU A O 1
ATOM 713 N N . LEU A 1 95 ? -0.972 9.537 -5.311 1.00 97.12 95 LEU A N 1
ATOM 714 C CA . LEU A 1 95 ? -1.159 10.814 -6.001 1.00 97.12 95 LEU A CA 1
ATOM 715 C C . LEU A 1 95 ? -1.759 10.609 -7.397 1.00 97.12 95 LEU A C 1
ATOM 717 O O . LEU A 1 95 ? -2.713 11.286 -7.766 1.00 97.12 95 LEU A O 1
ATOM 721 N N . LEU A 1 96 ? -1.252 9.652 -8.169 1.00 96.88 96 LEU A N 1
ATOM 722 C CA . LEU A 1 96 ? -1.721 9.414 -9.533 1.00 96.88 96 LEU A CA 1
ATOM 723 C C . LEU A 1 96 ? -3.111 8.760 -9.573 1.00 96.88 96 LEU A C 1
ATOM 725 O O . LEU A 1 96 ? -3.951 9.168 -10.374 1.00 96.88 96 LEU A O 1
ATOM 729 N N . SER A 1 97 ? -3.384 7.787 -8.698 1.00 95.56 97 SER A N 1
ATOM 730 C CA . SER A 1 97 ? -4.594 6.950 -8.791 1.00 95.56 97 SER A CA 1
ATOM 731 C C . SER A 1 97 ? -5.768 7.365 -7.898 1.00 95.56 97 SER A C 1
ATOM 733 O O . SER A 1 97 ? -6.915 6.997 -8.171 1.00 95.56 97 SER A O 1
ATOM 735 N N . MET A 1 98 ? -5.541 8.120 -6.816 1.00 95.69 98 MET A N 1
ATOM 736 C CA . MET A 1 98 ? -6.642 8.582 -5.964 1.00 95.69 98 MET A CA 1
ATOM 737 C C . MET A 1 98 ? -7.512 9.617 -6.690 1.00 95.69 98 MET A C 1
ATOM 739 O O . MET A 1 98 ? -7.028 10.349 -7.552 1.00 95.69 98 MET A O 1
ATOM 743 N N . PRO A 1 99 ? -8.811 9.714 -6.357 1.00 95.69 99 PRO A N 1
ATOM 744 C CA . PRO A 1 99 ? -9.694 10.701 -6.964 1.00 95.69 99 PRO A CA 1
ATOM 745 C C . PRO A 1 99 ? -9.283 12.132 -6.597 1.00 95.69 99 PRO A C 1
ATOM 747 O O . PRO A 1 99 ? -8.773 12.383 -5.504 1.00 95.69 99 PRO A O 1
ATOM 750 N N . ARG A 1 100 ? -9.628 13.090 -7.466 1.00 94.69 100 ARG A N 1
ATOM 751 C CA . ARG A 1 100 ? -9.383 14.532 -7.255 1.00 94.69 100 ARG A CA 1
ATOM 752 C C . ARG A 1 100 ? -9.960 15.076 -5.951 1.00 94.69 100 ARG A C 1
ATOM 754 O O . ARG A 1 100 ? -9.351 15.932 -5.326 1.00 94.69 100 ARG A O 1
ATOM 761 N N . SER A 1 101 ? -11.088 14.534 -5.491 1.00 94.25 101 SER A N 1
ATOM 762 C CA . SER A 1 101 ? -11.689 14.894 -4.198 1.00 94.25 101 SER A CA 1
ATOM 763 C C . SER A 1 101 ? -10.850 14.492 -2.979 1.00 94.25 101 SER A C 1
ATOM 765 O O . SER A 1 101 ? -11.126 14.957 -1.879 1.00 94.25 101 SER A O 1
ATOM 767 N N . LEU A 1 102 ? -9.849 13.628 -3.165 1.00 92.81 102 LEU A N 1
ATOM 768 C CA . LEU A 1 102 ? -8.869 13.219 -2.157 1.00 92.81 102 LEU A CA 1
ATOM 769 C C . LEU A 1 102 ? -7.446 13.680 -2.526 1.00 92.81 102 LEU A C 1
ATOM 771 O O . LEU A 1 102 ? -6.480 13.141 -1.998 1.00 92.81 102 LEU A O 1
ATOM 775 N N . GLY A 1 103 ? -7.313 14.646 -3.443 1.00 91.62 103 GLY A N 1
ATOM 776 C CA . GLY A 1 103 ? -6.026 15.235 -3.826 1.00 91.62 103 GLY A CA 1
ATOM 777 C C . GLY A 1 103 ? -5.213 14.453 -4.863 1.00 91.62 103 GLY A C 1
ATOM 778 O O . GLY A 1 103 ? -4.055 14.794 -5.074 1.00 91.62 103 GLY A O 1
ATOM 779 N N . GLY A 1 104 ? -5.781 13.426 -5.507 1.00 95.44 104 GLY A N 1
ATOM 780 C CA . GLY A 1 104 ? -5.104 12.685 -6.579 1.00 95.44 104 GLY A CA 1
ATOM 781 C C . GLY A 1 104 ? -5.542 13.070 -7.998 1.00 95.44 104 GLY A C 1
ATOM 782 O O . GLY A 1 104 ? -6.466 13.858 -8.188 1.00 95.44 104 GLY A O 1
ATOM 783 N N . TYR A 1 105 ? -4.909 12.494 -9.020 1.00 96.06 105 TYR A N 1
ATOM 784 C CA . TYR A 1 105 ? -5.205 12.771 -10.435 1.00 96.06 105 TYR A CA 1
ATOM 785 C C . TYR A 1 105 ? -6.351 11.925 -11.009 1.00 96.06 105 TYR A C 1
ATOM 787 O O . TYR A 1 105 ? -6.951 12.298 -12.020 1.00 96.06 105 TYR A O 1
ATOM 795 N N . GLY A 1 106 ? -6.718 10.832 -10.338 1.00 94.94 106 GLY A N 1
ATOM 796 C CA . GLY A 1 106 ? -7.803 9.939 -10.745 1.00 94.94 106 GLY A CA 1
ATOM 797 C C . GLY A 1 106 ? -7.467 9.049 -11.941 1.00 94.94 106 GLY A C 1
ATOM 798 O O . GLY A 1 106 ? -8.383 8.631 -12.648 1.00 94.94 106 GLY A O 1
ATOM 799 N N . LEU A 1 107 ? -6.183 8.774 -12.182 1.00 95.62 107 LEU A N 1
ATOM 800 C CA . LEU A 1 107 ? -5.760 7.775 -13.161 1.00 95.62 107 LEU A CA 1
ATOM 801 C C . LEU A 1 107 ? -6.180 6.365 -12.705 1.00 95.62 107 LEU A C 1
ATOM 803 O O . LEU A 1 107 ? -6.458 6.148 -11.519 1.00 95.62 107 LEU A O 1
ATOM 807 N N . PRO A 1 108 ? -6.220 5.374 -13.616 1.00 95.00 108 PRO A N 1
ATOM 808 C CA . PRO A 1 108 ? -6.404 3.982 -13.220 1.00 95.00 108 PRO A CA 1
ATOM 809 C C . PRO A 1 108 ? -5.335 3.550 -12.204 1.00 95.00 108 PRO A C 1
ATOM 811 O O . PRO A 1 108 ? -4.301 4.200 -12.049 1.00 95.00 108 PRO A O 1
ATOM 814 N N . ARG A 1 109 ? -5.559 2.451 -11.484 1.00 93.88 109 ARG A N 1
ATOM 815 C CA . ARG A 1 109 ? -4.564 1.978 -10.511 1.00 93.88 109 ARG A CA 1
ATOM 816 C C . ARG A 1 109 ? -3.368 1.357 -11.231 1.00 93.88 109 ARG A C 1
ATOM 818 O O . ARG A 1 109 ? -3.603 0.472 -12.053 1.00 93.88 109 ARG A O 1
ATOM 825 N N . PRO A 1 110 ? -2.131 1.763 -10.906 1.00 95.81 110 PRO A N 1
ATOM 826 C CA . PRO A 1 110 ? -0.957 1.087 -11.423 1.00 95.81 110 PRO A CA 1
ATOM 827 C C . PRO A 1 110 ? -0.801 -0.298 -10.787 1.00 95.81 110 PRO A C 1
ATOM 829 O O . PRO A 1 110 ? -1.231 -0.550 -9.658 1.00 95.81 110 PRO A O 1
ATOM 832 N N . VAL A 1 111 ? -0.122 -1.184 -11.505 1.00 95.69 111 VAL A N 1
ATOM 833 C CA . VAL A 1 111 ? 0.529 -2.363 -10.941 1.00 95.69 111 VAL A CA 1
ATOM 834 C C . VAL A 1 111 ? 1.913 -1.932 -10.467 1.00 95.69 111 VAL A C 1
ATOM 836 O O . VAL A 1 111 ? 2.713 -1.441 -11.26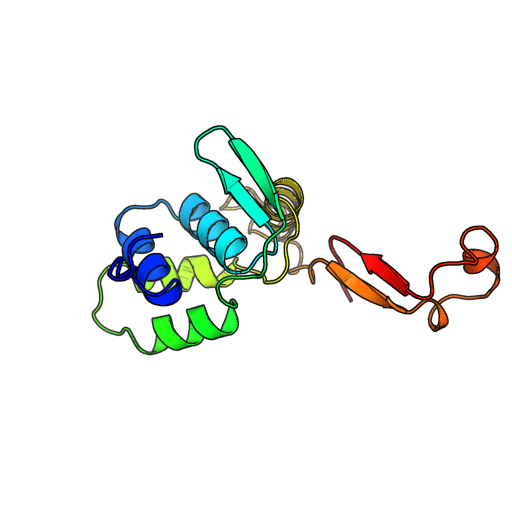4 1.00 95.69 111 VAL A O 1
ATOM 839 N N . MET A 1 112 ? 2.180 -2.082 -9.171 1.00 95.75 112 MET A N 1
ATOM 840 C CA . MET A 1 112 ? 3.454 -1.683 -8.573 1.00 95.75 112 MET A CA 1
ATOM 841 C C . MET A 1 112 ? 4.530 -2.732 -8.835 1.00 95.75 112 MET A C 1
ATOM 843 O O . MET A 1 112 ? 4.260 -3.932 -8.738 1.00 95.75 112 MET A O 1
ATOM 847 N N . ASN A 1 113 ? 5.763 -2.283 -9.075 1.00 94.88 113 ASN A N 1
ATOM 848 C CA . ASN A 1 113 ? 6.956 -3.133 -9.111 1.00 94.88 113 ASN A CA 1
ATOM 849 C C . ASN A 1 113 ? 6.837 -4.356 -10.044 1.00 94.88 113 ASN A C 1
ATOM 851 O O . ASN A 1 113 ? 7.378 -5.432 -9.740 1.00 94.88 113 ASN A O 1
ATOM 855 N N . LEU A 1 114 ? 6.135 -4.191 -11.172 1.00 93.38 114 LEU A N 1
ATOM 856 C CA . LEU A 1 114 ? 5.858 -5.253 -12.136 1.00 93.38 114 LEU A CA 1
ATOM 857 C C . LEU A 1 114 ? 7.160 -5.713 -12.796 1.00 93.38 114 LEU A C 1
ATOM 859 O O . LEU A 1 114 ? 7.944 -4.909 -13.303 1.00 93.38 114 LEU A O 1
ATOM 863 N N . ARG A 1 115 ? 7.370 -7.029 -12.820 1.00 91.19 115 ARG A N 1
ATOM 864 C CA . ARG A 1 115 ? 8.443 -7.644 -13.597 1.00 91.19 115 ARG A CA 1
ATOM 865 C C . ARG A 1 115 ? 8.054 -7.657 -15.073 1.00 91.19 115 ARG A C 1
ATOM 867 O O . ARG A 1 115 ? 7.039 -8.244 -15.434 1.00 91.19 115 ARG A O 1
ATOM 874 N N . ILE A 1 116 ? 8.897 -7.062 -15.905 1.00 88.38 116 ILE A N 1
ATOM 875 C CA . ILE A 1 116 ? 8.739 -7.003 -17.355 1.00 88.38 116 ILE A CA 1
ATOM 876 C C . ILE A 1 116 ? 9.905 -7.771 -17.968 1.00 88.38 116 ILE A C 1
ATOM 878 O O . ILE A 1 116 ? 11.053 -7.333 -17.897 1.00 88.38 116 ILE A O 1
ATOM 882 N N . ASP A 1 117 ? 9.640 -8.946 -18.529 1.00 85.81 117 ASP A N 1
ATOM 883 C CA . ASP A 1 117 ? 10.701 -9.755 -19.125 1.00 85.81 117 ASP A CA 1
ATOM 884 C C . ASP A 1 117 ? 11.223 -9.098 -20.412 1.00 85.81 117 ASP A C 1
ATOM 886 O O . ASP A 1 117 ? 10.455 -8.677 -21.278 1.00 85.81 117 ASP A O 1
ATOM 890 N N . ALA A 1 118 ? 12.551 -9.032 -20.556 1.00 73.50 118 ALA A N 1
ATOM 891 C CA . ALA A 1 118 ? 13.205 -8.329 -21.664 1.00 73.50 118 ALA A CA 1
ATOM 892 C C . ALA A 1 118 ? 12.927 -8.970 -23.038 1.00 73.50 118 ALA A C 1
ATOM 894 O O . ALA A 1 118 ? 13.086 -8.321 -24.065 1.00 73.50 118 ALA A O 1
ATOM 895 N N . VAL A 1 119 ? 12.456 -10.223 -23.057 1.00 67.19 119 VAL A N 1
ATOM 896 C CA . VAL A 1 119 ? 11.998 -10.927 -24.268 1.00 67.19 119 VAL A CA 1
ATOM 897 C C . VAL A 1 119 ? 10.780 -10.274 -24.932 1.00 67.19 119 VAL A C 1
ATOM 899 O O . VAL A 1 119 ? 10.489 -10.583 -26.083 1.00 67.19 119 VAL A O 1
ATOM 902 N N . ALA A 1 120 ? 10.079 -9.380 -24.227 1.00 62.06 120 ALA A N 1
ATOM 903 C CA . ALA A 1 120 ? 8.966 -8.605 -24.764 1.00 62.06 120 ALA A CA 1
ATOM 904 C C . ALA A 1 120 ? 9.411 -7.369 -25.574 1.00 62.06 120 ALA A C 1
ATOM 906 O O . ALA A 1 120 ? 8.575 -6.749 -26.228 1.00 62.06 120 ALA A O 1
ATOM 907 N N . PHE A 1 121 ? 10.700 -7.004 -25.541 1.00 63.47 121 PHE A N 1
ATOM 908 C CA . PHE A 1 121 ? 11.233 -5.835 -26.241 1.00 63.47 121 PHE A CA 1
ATOM 909 C C . PHE A 1 121 ? 12.114 -6.229 -27.427 1.00 63.47 121 PHE A C 1
ATOM 911 O O . PHE A 1 121 ? 12.847 -7.217 -27.392 1.00 63.47 121 PHE A O 1
ATOM 918 N N . ASP A 1 122 ? 12.049 -5.420 -28.484 1.00 58.03 122 ASP A N 1
ATOM 919 C CA . ASP A 1 122 ? 12.857 -5.616 -29.681 1.00 58.03 122 ASP A CA 1
ATOM 920 C C . ASP A 1 122 ? 14.356 -5.453 -29.361 1.00 58.03 122 ASP A C 1
ATOM 922 O O . ASP A 1 122 ? 14.747 -4.633 -28.520 1.00 58.03 122 ASP A O 1
ATOM 926 N N . LYS A 1 123 ? 15.218 -6.227 -30.036 1.00 55.38 123 LYS A N 1
ATOM 927 C CA . LYS A 1 123 ? 16.659 -6.365 -29.712 1.00 55.38 123 LYS A CA 1
ATOM 928 C C . LYS A 1 123 ? 17.405 -5.026 -29.646 1.00 55.38 123 LYS A C 1
ATOM 930 O O . LYS A 1 123 ? 18.414 -4.920 -28.953 1.00 55.38 123 LYS A O 1
ATOM 935 N N . CYS A 1 124 ? 16.896 -4.003 -30.330 1.00 54.47 124 CYS A N 1
ATOM 936 C CA . CYS A 1 124 ? 17.477 -2.665 -30.368 1.00 54.47 124 CYS A CA 1
ATOM 937 C C . CYS A 1 124 ? 17.403 -1.920 -29.016 1.00 54.47 124 CYS A C 1
ATOM 939 O O . CYS A 1 124 ? 18.291 -1.123 -28.723 1.00 54.47 124 CYS A O 1
ATOM 941 N N . MET A 1 125 ? 16.405 -2.205 -28.164 1.00 53.47 125 MET A N 1
ATOM 942 C CA . MET A 1 125 ? 16.303 -1.627 -26.808 1.00 53.47 125 MET A CA 1
ATOM 943 C C . MET A 1 125 ? 17.218 -2.333 -25.793 1.00 53.47 125 MET A C 1
ATOM 945 O O . MET A 1 125 ? 17.614 -1.745 -24.791 1.00 53.47 125 MET A O 1
ATOM 949 N N . VAL A 1 126 ? 17.580 -3.590 -26.064 1.00 55.16 126 VAL A N 1
ATOM 950 C CA . VAL A 1 126 ? 18.396 -4.441 -25.178 1.00 55.16 126 VAL A CA 1
ATOM 951 C C . VAL A 1 126 ? 19.902 -4.183 -25.360 1.00 55.16 126 VAL A C 1
ATOM 953 O O . VAL A 1 126 ? 20.704 -4.537 -24.497 1.00 55.16 126 VAL A O 1
ATOM 956 N N . GLY A 1 127 ? 20.297 -3.512 -26.449 1.00 52.69 127 GLY A N 1
ATOM 957 C CA . GLY A 1 127 ? 21.694 -3.331 -26.868 1.00 52.69 127 GLY A CA 1
ATOM 958 C C . GLY A 1 127 ? 22.611 -2.579 -25.892 1.00 52.69 127 GLY A C 1
ATOM 959 O O . GLY A 1 127 ? 23.821 -2.758 -25.968 1.00 52.69 127 GLY A O 1
ATOM 960 N N . HIS A 1 128 ? 22.067 -1.802 -24.948 1.00 53.69 128 HIS A N 1
ATOM 961 C CA . HIS A 1 128 ? 22.850 -1.113 -23.905 1.00 53.69 128 HIS A CA 1
ATOM 962 C C . HIS A 1 128 ? 22.675 -1.706 -22.494 1.00 53.69 128 HIS A C 1
ATOM 964 O O . HIS A 1 128 ? 23.332 -1.260 -21.558 1.00 53.69 128 HIS A O 1
ATOM 970 N N . CYS A 1 129 ? 21.811 -2.714 -22.322 1.00 51.22 129 CYS A N 1
ATOM 971 C CA . CYS A 1 129 ? 21.443 -3.290 -21.019 1.00 51.22 129 CYS A CA 1
ATOM 972 C C . CYS A 1 129 ? 21.510 -4.829 -21.031 1.00 51.22 129 CYS A C 1
ATOM 974 O O . CYS A 1 129 ? 20.719 -5.496 -20.364 1.00 51.22 129 CYS A O 1
ATOM 976 N N . ALA A 1 130 ? 22.439 -5.388 -21.811 1.00 50.91 130 ALA A N 1
ATOM 977 C CA . ALA A 1 130 ? 22.501 -6.796 -22.214 1.00 50.91 130 ALA A CA 1
ATOM 978 C C . ALA A 1 130 ? 22.670 -7.838 -21.080 1.00 50.91 130 ALA A C 1
ATOM 980 O O . ALA A 1 130 ? 22.702 -9.034 -21.361 1.00 50.91 130 ALA A O 1
ATOM 981 N N . GLU A 1 131 ? 22.751 -7.429 -19.813 1.00 57.09 131 GLU A N 1
ATOM 982 C CA . GLU A 1 131 ? 22.938 -8.342 -18.676 1.00 57.09 131 GLU A CA 1
ATOM 983 C C . GLU A 1 131 ? 21.631 -8.698 -17.944 1.00 57.09 131 GLU A C 1
ATOM 985 O O . GLU A 1 131 ? 21.511 -9.786 -17.372 1.00 57.09 131 GLU A O 1
ATOM 990 N N . SER A 1 132 ? 20.612 -7.835 -17.993 1.00 58.12 132 SER A N 1
ATOM 991 C CA . SER A 1 132 ? 19.390 -8.010 -17.199 1.00 58.12 132 SER A CA 1
ATOM 992 C C . SER A 1 132 ? 18.283 -8.693 -18.002 1.00 58.12 132 SER A C 1
ATOM 994 O O . SER A 1 132 ? 17.721 -8.133 -18.938 1.00 58.12 132 SER A O 1
ATOM 996 N N . ARG A 1 133 ? 17.913 -9.918 -17.600 1.00 73.44 133 ARG A N 1
ATOM 997 C CA . ARG A 1 133 ? 16.836 -10.714 -18.233 1.00 73.44 133 ARG A CA 1
ATOM 998 C C . ARG A 1 133 ? 15.428 -10.126 -18.053 1.00 73.44 133 ARG A C 1
ATOM 1000 O O . ARG A 1 133 ? 14.490 -10.580 -18.705 1.00 73.44 133 ARG A O 1
ATOM 1007 N N . PHE A 1 134 ? 15.267 -9.159 -17.156 1.00 81.19 134 PHE A N 1
ATOM 1008 C CA . PHE A 1 134 ? 14.000 -8.502 -16.869 1.00 81.19 134 PHE A CA 1
ATOM 1009 C C . PHE A 1 134 ? 14.234 -7.079 -16.358 1.00 81.19 134 PHE A C 1
ATOM 1011 O O . PHE A 1 134 ? 15.269 -6.779 -15.764 1.00 81.19 134 PHE A O 1
ATOM 1018 N N . PHE A 1 135 ? 13.231 -6.234 -16.550 1.00 86.19 135 PHE A N 1
ATOM 1019 C CA . PHE A 1 135 ? 13.108 -4.914 -15.952 1.00 86.19 135 PHE A CA 1
ATOM 1020 C C . PHE A 1 135 ? 12.065 -4.956 -14.838 1.00 86.19 135 PHE A C 1
ATOM 1022 O O . PHE A 1 135 ? 11.174 -5.811 -14.831 1.00 86.19 135 PHE A O 1
ATOM 1029 N N . ARG A 1 136 ? 12.167 -4.027 -13.890 1.00 89.56 136 ARG A N 1
ATOM 1030 C CA . ARG A 1 136 ? 11.139 -3.809 -12.875 1.00 89.56 136 ARG A CA 1
ATOM 1031 C C . ARG A 1 136 ? 10.587 -2.407 -13.059 1.00 89.56 136 ARG A C 1
ATOM 1033 O O . ARG A 1 136 ? 11.329 -1.445 -12.911 1.00 89.56 136 ARG A O 1
ATOM 1040 N N . GLY A 1 137 ? 9.322 -2.311 -13.448 1.00 91.25 137 GLY A N 1
ATOM 1041 C CA . GLY A 1 137 ? 8.641 -1.028 -13.557 1.00 91.25 137 GLY A CA 1
ATOM 1042 C C . GLY A 1 137 ? 8.026 -0.659 -12.216 1.00 91.25 137 GLY A C 1
ATOM 1043 O O . GLY A 1 137 ? 7.224 -1.428 -11.686 1.00 91.25 137 GLY A O 1
ATOM 1044 N N . ASP A 1 138 ? 8.390 0.500 -11.673 1.00 93.25 138 ASP A N 1
ATOM 1045 C CA . ASP A 1 138 ? 7.905 0.951 -10.364 1.00 93.25 138 ASP A CA 1
ATOM 1046 C C . ASP A 1 138 ? 6.377 1.095 -10.354 1.00 93.25 138 ASP A C 1
ATOM 1048 O O . ASP A 1 138 ? 5.708 0.600 -9.446 1.00 93.25 138 ASP A O 1
ATOM 1052 N N . LEU A 1 139 ? 5.817 1.730 -11.390 1.00 94.56 139 LEU A N 1
ATOM 1053 C CA . LEU A 1 139 ? 4.381 1.887 -11.616 1.00 94.56 139 LEU A CA 1
ATOM 1054 C C . LEU A 1 139 ? 4.055 1.560 -13.081 1.00 94.56 139 LEU A C 1
ATOM 1056 O O . LEU A 1 139 ? 4.546 2.231 -13.990 1.00 94.56 139 LEU A O 1
ATOM 1060 N N . CYS A 1 140 ? 3.207 0.560 -13.324 1.00 93.62 140 CYS A N 1
ATOM 1061 C CA . CYS A 1 140 ? 2.814 0.142 -14.674 1.00 93.62 140 CYS A CA 1
ATOM 1062 C C . CYS A 1 140 ? 1.297 0.208 -14.885 1.00 93.62 1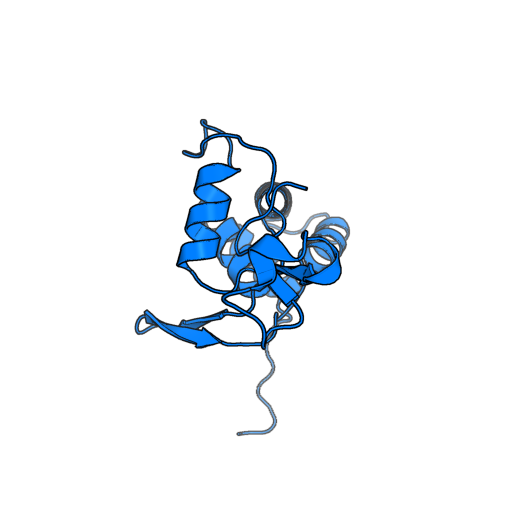40 CYS A C 1
ATOM 1064 O O . CYS A 1 140 ? 0.532 -0.230 -14.029 1.00 93.62 140 CYS A O 1
ATOM 1066 N N . TRP A 1 141 ? 0.868 0.682 -16.056 1.00 92.69 141 TRP A N 1
ATOM 1067 C CA . TRP A 1 141 ? -0.520 0.617 -16.531 1.00 92.69 141 TRP A CA 1
ATOM 1068 C C . TRP A 1 141 ? -0.591 -0.328 -17.734 1.00 92.69 141 TRP A C 1
ATOM 1070 O O . TRP A 1 141 ? -0.435 0.144 -18.860 1.00 92.69 141 TRP A O 1
ATOM 1080 N N . PRO A 1 142 ? -0.708 -1.646 -17.494 1.00 79.19 142 PRO A N 1
ATOM 1081 C CA . PRO A 1 142 ? -0.835 -2.626 -18.566 1.00 79.19 142 PRO A CA 1
ATOM 1082 C C . PRO A 1 142 ? -2.179 -2.521 -19.296 1.00 79.19 142 PRO A C 1
ATOM 1084 O O . PRO A 1 142 ? -3.163 -2.039 -18.683 1.00 79.19 142 PRO A O 1
#

Secondary structure (DSSP, 8-state):
--TT-----HHHHHHHHHHHS-HHHHHHHHHHHHSSEEE-TT--EEE---SS-HHHHHHHHHH-TT-TTHHHHHHHTTT--S---SHHHHHHHHHHHS-GGGTS--PPPPEEEEEEEGGGS-HHHHTT-TT-SEEEEEEE--

pLDDT: mean 89.86, std 13.21, range [49.03, 97.94]

Organism: NCBI:txid626934

Sequence (142 aa):
MEKDVVVVSPVLSFLQMAESFPLETLVVAGMELCGRYAVSREGAISSRCPLTSA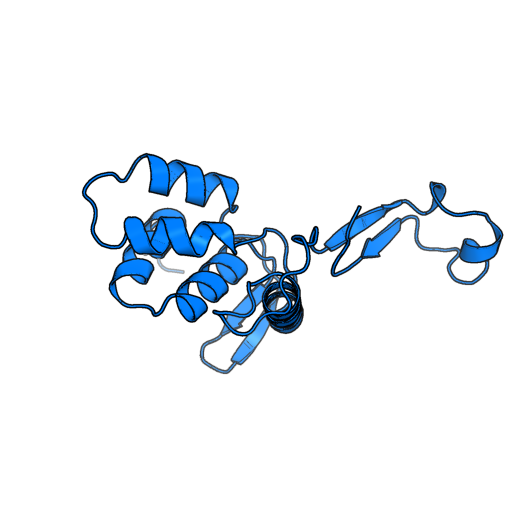SRLRRFVGQAEGMRGVKKARRALRFVMDDSASPMETSLALLLSMPRSLGGYGLPRPVMNLRIDAVAFDKCMVGHCAESRFFRGDLCWP

Foldseek 3Di:
DDPDDDDDQLLVVLQVCLQPDDLVVSLLSLQCLQEQWDADPVRDIDGHDRSDHLVVSCVVLVVPPPDPSSVSSNVSSVQHAHYQGDSVLSVVQCQDCPDVVVNHVNDHHWHAQDKAACVVDDVVVCVVVVPDRTDTDGTHDD